Protein AF-A0A7K5W5X9-F1 (afdb_monomer)

Sequence (86 aa):
QVFSQRCPFLMGPIEGLADLVTPDTDIQVTLSIFELASAAGIPCEVDPALVTALAGHRTEGSSPEEDYKVSCLLLVFVAVSLPLLA

Nearest PDB structures (foldseek):
  7use-assembly1_B  TM=9.356E-01  e=3.809E-05  Homo sapiens
  7usc-assembly1_B  TM=9.553E-01  e=1.878E-04  Homo sapiens
  7usd-assembly1_B  TM=9.581E-01  e=7.096E-04  Homo sapiens
  7uqb-assembly1_8  TM=3.683E-01  e=5.239E+00  Saccharomyces cerevisiae BY4741
  8k8t-assembly1_C  TM=3.788E-01  e=8.916E+00  Homo sapiens

InterPro domains:
  IPR019137 Nck-associated protein 1 [PF09735] (2-85)
  IPR019137 Nck-associated protein 1 [PTHR12093] (1-85)

Organism: NCBI:txid208073

Secondary structure (DSSP, 8-state):
-HHHHH-HHHHHHHHHHHTT--TTS-HHHHHHHHHHHHHTT---SS-HHHHHHHHTTPPTT--HHHHHHHHHHHHHHHHHHGGGG-

Radius of gyration: 17.55 Å; Cα contacts (8 Å, |Δi|>4): 38; chains: 1; bounding box: 46×25×46 Å

Solvent-accessible surface area (backbone atoms only — not comparable to full-atom values): 5247 Å² total; per-residue (Å²): 121,62,52,62,72,75,38,48,86,56,43,57,59,46,54,57,56,55,71,67,65,49,97,85,49,54,67,70,60,48,41,55,48,31,44,56,29,44,74,67,69,42,91,57,99,62,59,42,68,58,52,56,56,52,64,74,64,61,61,89,88,63,52,75,66,55,58,50,49,51,55,54,49,49,54,52,51,51,63,72,48,54,72,78,78,110

Mean predicted aligned error: 4.26 Å

pLDDT: mean 9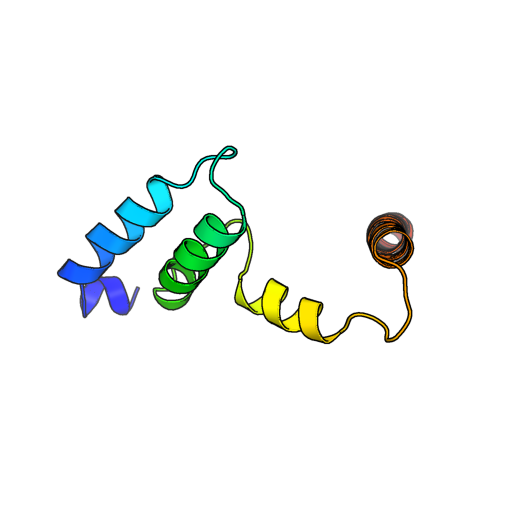3.62, std 5.59, range [71.5, 98.56]

Foldseek 3Di:
DVCCVVPVVVLVVLVVLLVPDDPPDDPVVNLVSLVSCVVSVHDDPDRSVVVVVVVVVPDVPDDPVVVVVVVVVVVVVVVVCVVVVD

Structure (mmCIF, N/CA/C/O backbone):
data_AF-A0A7K5W5X9-F1
#
_entry.id   AF-A0A7K5W5X9-F1
#
loop_
_atom_site.group_PDB
_atom_site.id
_atom_site.type_symbol
_atom_site.label_atom_id
_atom_site.label_alt_id
_atom_site.label_comp_id
_atom_site.label_asym_id
_atom_site.label_entity_id
_atom_site.label_seq_id
_atom_site.pdbx_PDB_ins_code
_atom_site.Cartn_x
_atom_site.Cartn_y
_atom_site.Cartn_z
_atom_site.occupancy
_atom_site.B_iso_or_equiv
_atom_site.auth_seq_id
_atom_site.auth_comp_id
_atom_site.auth_asym_id
_atom_site.auth_atom_id
_atom_site.pdbx_PDB_model_num
ATOM 1 N N . GLN A 1 1 ? -17.243 -7.041 5.888 1.00 71.50 1 GLN A N 1
ATOM 2 C CA . GLN A 1 1 ? -18.499 -6.696 6.603 1.00 71.50 1 GLN A CA 1
ATOM 3 C C . GLN A 1 1 ? -18.779 -7.542 7.863 1.00 71.50 1 GLN A C 1
ATOM 5 O O . GLN A 1 1 ? -19.785 -7.308 8.517 1.00 71.50 1 GLN A O 1
A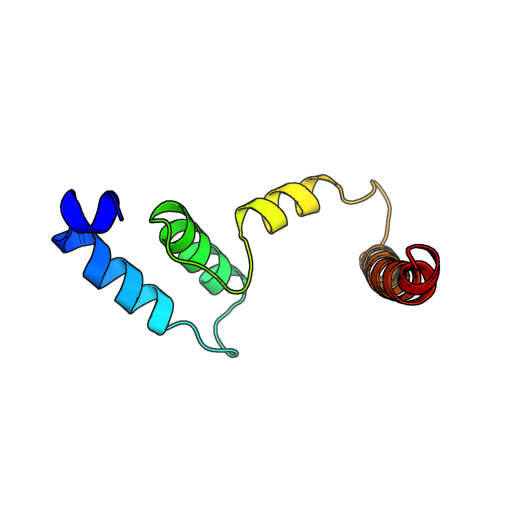TOM 10 N N . VAL A 1 2 ? -17.916 -8.491 8.268 1.00 94.44 2 VAL A N 1
ATOM 11 C CA . VAL A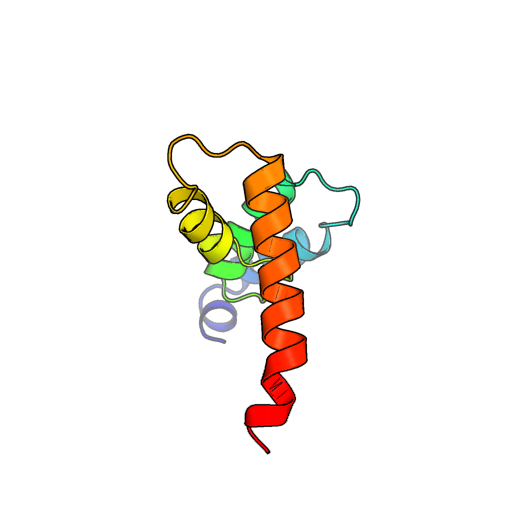 1 2 ? -18.114 -9.249 9.526 1.00 94.44 2 VAL A CA 1
ATOM 12 C C . VAL A 1 2 ? -17.721 -8.417 10.753 1.00 94.44 2 VAL A C 1
ATOM 14 O O . VAL A 1 2 ? -18.491 -8.335 11.708 1.00 94.44 2 VAL A O 1
ATOM 17 N N . PHE A 1 3 ? -16.560 -7.755 10.723 1.00 93.56 3 PHE A N 1
ATOM 18 C CA . PHE A 1 3 ? -16.069 -6.978 11.865 1.00 93.56 3 PHE A CA 1
ATOM 19 C C . PHE A 1 3 ? -16.946 -5.771 12.208 1.00 93.56 3 PHE A C 1
ATOM 21 O O . PHE A 1 3 ? -17.199 -5.534 13.385 1.00 93.56 3 PHE A O 1
ATOM 28 N N . SER A 1 4 ? -17.520 -5.087 11.216 1.00 90.88 4 SER A N 1
ATOM 29 C CA . SER A 1 4 ? -18.478 -3.999 11.460 1.00 90.88 4 SER A CA 1
ATOM 30 C C . SER A 1 4 ? -19.758 -4.456 12.165 1.00 90.88 4 SER A C 1
ATOM 32 O O . SER A 1 4 ? -20.351 -3.686 12.911 1.00 90.88 4 SER A O 1
ATOM 34 N N . GLN A 1 5 ? -20.167 -5.718 11.993 1.00 94.44 5 GLN A N 1
ATOM 35 C CA . GLN A 1 5 ? -21.333 -6.285 12.678 1.00 94.44 5 GLN A CA 1
ATOM 36 C C . GLN A 1 5 ? -20.995 -6.848 14.062 1.00 94.44 5 GLN A C 1
ATOM 38 O O . GLN A 1 5 ? -21.818 -6.789 14.973 1.00 94.44 5 GLN A O 1
ATOM 43 N N . ARG A 1 6 ? -19.810 -7.448 14.217 1.00 95.69 6 ARG A N 1
ATOM 44 C CA . ARG A 1 6 ? -19.419 -8.174 15.438 1.00 95.69 6 ARG A CA 1
ATOM 45 C C . ARG A 1 6 ? -18.666 -7.310 16.446 1.00 95.69 6 ARG A C 1
ATOM 47 O O . ARG A 1 6 ? -18.787 -7.550 17.642 1.00 95.69 6 ARG A O 1
ATOM 54 N N . CYS A 1 7 ? -17.925 -6.314 15.971 1.00 94.38 7 CYS A N 1
ATOM 55 C CA . CYS A 1 7 ? -17.039 -5.470 16.769 1.00 94.38 7 CYS A CA 1
ATOM 56 C C . CYS A 1 7 ? -17.228 -3.968 16.454 1.00 94.38 7 CYS A C 1
ATOM 58 O O . CYS A 1 7 ? -16.237 -3.270 16.234 1.00 94.38 7 CYS A O 1
ATOM 60 N N . PRO A 1 8 ? -18.464 -3.427 16.429 1.00 92.69 8 PRO A N 1
ATOM 61 C CA . PRO A 1 8 ? -18.724 -2.064 15.944 1.00 92.69 8 PRO A CA 1
ATOM 62 C C . PRO A 1 8 ? -17.971 -0.978 16.729 1.00 92.69 8 PRO A C 1
ATOM 64 O O . PRO A 1 8 ? -17.499 -0.008 16.145 1.00 92.69 8 PRO A O 1
ATOM 67 N N . PHE A 1 9 ? -17.797 -1.162 18.042 1.00 95.69 9 PHE A N 1
ATOM 68 C CA . PHE A 1 9 ? -17.071 -0.217 18.898 1.00 95.69 9 PHE A CA 1
ATOM 69 C C . PHE A 1 9 ? -15.552 -0.222 18.681 1.00 95.69 9 PHE A C 1
ATOM 71 O O . PHE A 1 9 ? -14.894 0.734 19.076 1.00 95.69 9 PHE A O 1
ATOM 78 N N . LEU A 1 10 ? -14.999 -1.278 18.074 1.00 95.69 10 LEU A N 1
ATOM 79 C CA . LEU A 1 10 ? -13.586 -1.327 17.687 1.00 95.69 10 LEU A CA 1
ATOM 80 C C . LEU A 1 10 ? -13.377 -0.753 16.286 1.00 95.69 10 LEU A C 1
ATOM 82 O O . LEU A 1 10 ? -12.372 -0.096 16.052 1.00 95.69 10 LEU A O 1
ATOM 86 N N . MET A 1 11 ? -14.331 -0.960 15.373 1.00 95.69 11 MET A N 1
ATOM 87 C CA . MET A 1 11 ? -14.187 -0.518 13.984 1.00 95.69 11 MET A CA 1
ATOM 88 C C . MET A 1 11 ? -14.085 1.000 13.846 1.00 95.69 11 MET A C 1
ATOM 90 O O . MET A 1 11 ? -13.166 1.467 13.187 1.00 95.69 11 MET A O 1
ATOM 94 N N . GLY A 1 12 ? -14.956 1.767 14.513 1.00 94.50 12 GLY A N 1
ATOM 95 C CA . GLY A 1 12 ? -14.941 3.233 14.412 1.00 94.50 12 GLY A CA 1
ATOM 96 C C . GLY A 1 12 ? -13.584 3.863 14.774 1.00 94.50 12 GLY A C 1
ATOM 97 O O . GLY A 1 12 ? -13.064 4.656 13.994 1.00 94.50 12 GLY A O 1
ATOM 98 N N . PRO A 1 13 ? -12.964 3.503 15.914 1.00 96.56 13 PRO A N 1
ATOM 99 C CA . PRO A 1 13 ? -11.614 3.958 16.246 1.00 96.56 13 PRO A CA 1
ATOM 100 C C . PRO A 1 13 ? -10.521 3.505 15.270 1.00 96.56 13 PRO A C 1
ATOM 102 O O . PRO A 1 13 ? -9.592 4.270 15.033 1.00 96.56 13 PRO A O 1
ATOM 105 N N . ILE A 1 14 ? -10.600 2.289 14.715 1.00 96.81 14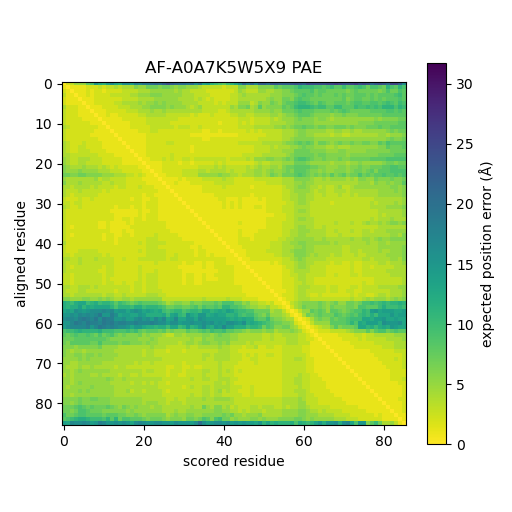 ILE A N 1
ATOM 106 C CA . ILE A 1 14 ? -9.597 1.794 13.754 1.00 96.81 14 ILE A CA 1
ATOM 107 C C . ILE A 1 14 ? -9.696 2.571 12.434 1.00 96.81 14 ILE A C 1
ATOM 109 O O . ILE A 1 14 ? -8.674 3.007 11.912 1.00 96.81 14 ILE A O 1
ATOM 113 N N . GLU A 1 15 ? -10.913 2.784 11.927 1.00 95.25 15 GLU A N 1
ATOM 114 C CA . GLU A 1 15 ? -11.172 3.621 10.746 1.00 95.25 15 GLU A CA 1
ATOM 115 C C . GLU A 1 15 ? -10.679 5.053 10.987 1.00 95.25 15 GLU A C 1
ATOM 117 O O . GLU A 1 15 ? -9.871 5.567 10.219 1.00 95.25 15 GLU A O 1
ATOM 122 N N . GLY A 1 16 ? -11.050 5.650 12.124 1.00 95.25 16 GLY A N 1
ATOM 123 C CA . GLY A 1 16 ? -10.611 6.998 12.481 1.00 95.25 16 GLY A CA 1
ATOM 124 C C . GLY A 1 16 ? -9.095 7.136 12.648 1.00 95.25 16 GLY A C 1
ATOM 125 O O . GLY A 1 16 ? -8.559 8.202 12.377 1.00 95.25 16 GLY A O 1
ATOM 126 N N . LEU A 1 17 ? -8.386 6.084 13.074 1.00 94.94 17 LEU A N 1
ATOM 127 C CA . LEU A 1 17 ? -6.921 6.089 13.129 1.00 94.94 17 LEU A CA 1
ATOM 128 C C . LEU A 1 17 ? -6.300 6.030 11.727 1.00 94.94 17 LEU A C 1
ATOM 130 O O . LEU A 1 17 ? -5.317 6.724 11.478 1.00 94.94 17 LEU A O 1
ATOM 134 N N . ALA A 1 18 ? -6.863 5.225 10.822 1.00 94.56 18 ALA A N 1
ATOM 135 C CA . ALA A 1 18 ? -6.407 5.146 9.436 1.00 94.56 18 ALA A CA 1
ATOM 136 C C . ALA A 1 18 ? -6.593 6.484 8.698 1.00 94.56 18 ALA A C 1
ATOM 138 O O . ALA A 1 18 ? -5.702 6.893 7.957 1.00 94.56 18 ALA A O 1
ATOM 139 N N . ASP A 1 19 ? -7.681 7.208 8.977 1.00 94.94 19 ASP A N 1
ATOM 140 C CA . ASP A 1 19 ? -7.960 8.535 8.407 1.00 94.94 19 ASP A CA 1
ATOM 141 C C . ASP A 1 19 ? -6.954 9.624 8.841 1.00 94.94 19 ASP A C 1
ATOM 143 O O . ASP A 1 19 ? -6.864 10.675 8.205 1.00 94.94 19 ASP A O 1
ATOM 147 N N . LEU A 1 20 ? -6.191 9.402 9.920 1.00 93.75 20 LEU A N 1
ATOM 148 C CA . LEU A 1 20 ? -5.148 10.331 10.379 1.00 93.75 20 LEU A CA 1
ATOM 149 C C . LEU A 1 20 ? -3.832 10.189 9.609 1.00 93.75 20 LEU A C 1
ATOM 151 O O . LEU A 1 20 ? -2.946 11.029 9.780 1.00 93.75 20 LEU A O 1
ATOM 155 N N . VAL A 1 21 ? -3.677 9.140 8.798 1.00 95.06 21 VAL A N 1
ATOM 156 C CA . VAL A 1 21 ? -2.471 8.939 7.995 1.00 95.06 21 VAL A CA 1
ATOM 157 C C . VAL A 1 21 ? -2.411 10.010 6.910 1.00 95.06 21 VAL A C 1
ATOM 159 O O . VAL A 1 21 ? -3.304 10.143 6.077 1.00 95.06 21 VAL A O 1
ATOM 162 N N . THR A 1 22 ? -1.324 10.770 6.911 1.00 94.38 22 THR A N 1
ATOM 163 C CA . THR A 1 22 ? -1.023 11.788 5.899 1.00 94.38 22 THR A CA 1
ATOM 164 C C . THR A 1 22 ? 0.263 11.434 5.148 1.00 94.38 22 THR A C 1
ATOM 166 O O . THR A 1 22 ? 1.068 10.658 5.664 1.00 94.38 22 THR A O 1
ATOM 169 N N . PRO A 1 23 ? 0.528 12.044 3.976 1.00 90.94 23 PRO A N 1
ATOM 170 C CA . PRO A 1 23 ? 1.782 11.831 3.245 1.00 90.94 23 PRO A CA 1
ATOM 171 C C . PRO A 1 23 ? 3.052 12.174 4.041 1.00 90.94 23 PRO A C 1
ATOM 173 O O . PRO A 1 23 ? 4.120 11.653 3.736 1.00 90.94 23 PRO A O 1
ATOM 176 N N . ASP A 1 24 ? 2.937 13.037 5.056 1.00 95.25 24 ASP A N 1
ATOM 177 C CA . ASP A 1 24 ? 4.044 13.443 5.932 1.00 95.25 24 ASP A CA 1
ATOM 178 C C . ASP A 1 24 ? 4.211 12.525 7.158 1.00 95.25 24 ASP A C 1
ATOM 180 O O . ASP A 1 24 ? 5.127 12.715 7.963 1.00 95.25 24 ASP A O 1
ATOM 184 N N . THR A 1 25 ? 3.317 11.550 7.345 1.00 95.88 25 THR A N 1
ATOM 185 C CA . THR A 1 25 ? 3.409 10.590 8.449 1.00 95.88 25 THR A CA 1
ATOM 186 C C . THR A 1 25 ? 4.610 9.675 8.228 1.00 95.88 25 THR A C 1
ATOM 188 O O . THR A 1 25 ? 4.833 9.177 7.126 1.00 95.88 25 THR A O 1
ATOM 191 N N . ASP A 1 26 ? 5.389 9.433 9.284 1.00 97.19 26 ASP A N 1
ATOM 192 C CA . ASP A 1 26 ? 6.533 8.523 9.220 1.00 97.19 26 ASP A CA 1
ATOM 193 C C . ASP A 1 26 ? 6.130 7.154 8.640 1.00 97.19 26 ASP A C 1
ATOM 195 O O . ASP A 1 26 ? 5.066 6.611 8.955 1.00 97.19 26 ASP A O 1
ATOM 199 N N . ILE A 1 27 ? 6.982 6.590 7.782 1.00 95.25 27 ILE A N 1
ATOM 200 C CA . ILE A 1 27 ? 6.672 5.363 7.036 1.00 95.25 27 ILE A CA 1
ATOM 201 C C . ILE A 1 27 ? 6.459 4.176 7.986 1.00 95.25 27 ILE A C 1
ATOM 203 O O . ILE A 1 27 ? 5.553 3.375 7.763 1.00 95.25 27 ILE A O 1
ATOM 207 N N . GLN A 1 28 ? 7.248 4.053 9.059 1.00 95.62 28 GLN A N 1
ATOM 208 C CA . GLN A 1 28 ? 7.107 2.944 10.012 1.00 95.62 28 GLN A CA 1
ATOM 209 C C . GLN A 1 28 ? 5.822 3.079 10.832 1.00 95.62 28 GLN A C 1
ATOM 211 O O . GLN A 1 28 ? 5.129 2.089 11.081 1.00 95.62 28 GLN A O 1
ATOM 216 N N . VAL A 1 29 ? 5.465 4.311 11.203 1.00 96.88 29 VAL A N 1
ATOM 217 C CA . VAL A 1 29 ?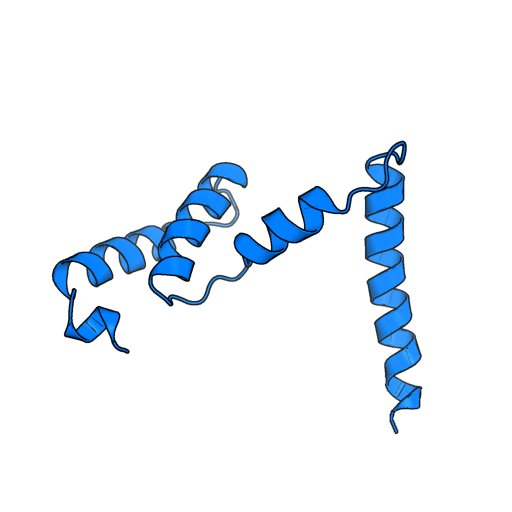 4.188 4.603 11.871 1.00 96.88 29 VAL A CA 1
ATOM 218 C C . VAL A 1 29 ? 3.013 4.286 10.944 1.00 96.88 29 VAL A C 1
ATOM 220 O O . VAL A 1 29 ? 2.079 3.599 11.355 1.00 96.88 29 VAL A O 1
ATOM 223 N N . THR A 1 30 ? 3.091 4.707 9.681 1.00 97.19 30 THR A N 1
ATOM 224 C CA . THR A 1 30 ? 2.080 4.427 8.653 1.00 97.19 30 THR A CA 1
ATOM 225 C C . THR A 1 30 ? 1.867 2.926 8.470 1.00 97.19 30 THR A C 1
ATOM 227 O O . THR A 1 30 ? 0.732 2.457 8.535 1.00 97.19 30 THR A O 1
ATOM 230 N N . LEU A 1 31 ? 2.947 2.150 8.316 1.00 96.88 31 LEU A N 1
ATOM 231 C CA . LEU A 1 31 ? 2.861 0.694 8.167 1.00 96.88 31 LEU A CA 1
ATOM 232 C C . LEU A 1 31 ? 2.254 0.017 9.401 1.00 96.88 31 LEU A C 1
ATOM 234 O O . LEU A 1 31 ? 1.461 -0.905 9.244 1.00 96.88 31 LEU A O 1
ATOM 238 N N . SER A 1 32 ? 2.553 0.507 10.607 1.00 97.19 32 SER A N 1
ATOM 239 C CA . SER A 1 32 ? 1.961 -0.016 11.849 1.00 97.19 32 SER A CA 1
ATOM 240 C C . SER A 1 32 ? 0.447 0.234 11.920 1.00 97.19 32 SER A C 1
ATOM 242 O O . SER A 1 32 ? -0.316 -0.629 12.356 1.00 97.19 32 SER A O 1
ATOM 244 N N . ILE A 1 33 ? -0.013 1.407 11.468 1.00 97.69 33 ILE A N 1
ATOM 245 C CA . ILE A 1 33 ? -1.447 1.728 11.384 1.00 97.69 33 ILE A CA 1
ATOM 246 C C . ILE A 1 33 ? -2.122 0.858 10.318 1.00 97.69 33 ILE A C 1
ATOM 248 O O . ILE A 1 33 ? -3.182 0.283 10.570 1.00 97.69 33 ILE A O 1
ATOM 252 N N . PHE A 1 34 ? -1.500 0.721 9.145 1.00 97.69 34 PHE A N 1
ATOM 253 C CA . PHE A 1 34 ? -2.017 -0.115 8.064 1.00 97.69 34 PHE A CA 1
ATOM 254 C C . PHE A 1 34 ? -2.051 -1.597 8.438 1.00 97.69 34 PHE A C 1
ATOM 256 O O . PHE A 1 34 ? -2.965 -2.297 8.012 1.00 97.69 34 PHE A O 1
ATOM 263 N N . GLU A 1 35 ? -1.129 -2.095 9.263 1.00 97.94 35 GLU A N 1
ATOM 264 C CA . GLU A 1 35 ? -1.167 -3.476 9.762 1.00 97.94 35 GLU A CA 1
ATOM 265 C C . GLU A 1 35 ? -2.447 -3.738 10.565 1.00 97.94 35 GLU A C 1
ATOM 267 O O . GLU A 1 35 ? -3.176 -4.693 10.291 1.00 97.94 35 GLU A O 1
ATOM 272 N N . LEU A 1 36 ? -2.796 -2.834 11.485 1.00 97.50 36 LEU A N 1
ATOM 273 C CA . LEU A 1 36 ? -4.046 -2.919 12.240 1.00 97.50 36 LEU A CA 1
ATOM 274 C C . LEU A 1 36 ? -5.282 -2.762 11.338 1.00 97.50 36 LEU A C 1
ATOM 276 O O . LEU A 1 36 ? -6.236 -3.536 11.451 1.00 97.50 36 LEU A O 1
ATOM 280 N N . ALA A 1 37 ? -5.281 -1.762 10.453 1.00 97.19 37 ALA A N 1
ATOM 281 C CA . ALA A 1 37 ? -6.414 -1.461 9.582 1.00 97.19 37 ALA A CA 1
ATOM 282 C C . ALA A 1 37 ? -6.693 -2.608 8.592 1.00 97.19 37 ALA A C 1
ATOM 284 O O . ALA A 1 37 ? -7.828 -3.083 8.490 1.00 97.19 37 ALA A O 1
ATOM 285 N N . SER A 1 38 ? -5.653 -3.125 7.935 1.00 97.00 38 SER A N 1
ATOM 286 C CA . SER A 1 38 ? -5.758 -4.263 7.015 1.00 97.00 38 SER A CA 1
ATOM 287 C C . SER A 1 38 ? -6.214 -5.542 7.726 1.00 97.00 38 SER A C 1
ATOM 289 O O . SER A 1 38 ? -7.067 -6.257 7.195 1.00 97.00 38 SER A O 1
ATOM 291 N N . ALA A 1 39 ? -5.772 -5.790 8.967 1.00 96.06 39 ALA A N 1
ATOM 292 C CA . ALA A 1 39 ? -6.273 -6.896 9.789 1.00 96.06 39 ALA A CA 1
ATOM 293 C C . ALA A 1 39 ? -7.772 -6.763 10.130 1.00 96.06 39 ALA A C 1
ATOM 295 O O . ALA A 1 39 ? -8.477 -7.768 10.253 1.00 96.06 39 ALA A O 1
ATOM 296 N N . ALA A 1 40 ? -8.286 -5.532 10.230 1.00 95.69 40 ALA A N 1
ATOM 297 C CA . ALA A 1 40 ? -9.715 -5.245 10.376 1.00 95.69 40 ALA A CA 1
ATOM 298 C C . ALA A 1 40 ? -10.494 -5.306 9.041 1.00 95.69 40 ALA A C 1
ATOM 300 O O . ALA A 1 40 ? -11.721 -5.152 9.022 1.00 95.69 40 ALA A O 1
ATOM 301 N N . GLY A 1 41 ? -9.809 -5.572 7.924 1.00 94.25 41 GLY A N 1
ATOM 302 C CA . GLY A 1 41 ? -10.385 -5.621 6.582 1.00 94.25 41 GLY A CA 1
ATOM 303 C C . GLY A 1 41 ? -10.643 -4.245 5.967 1.00 94.25 41 GLY A C 1
ATOM 304 O O . GLY A 1 41 ? -11.462 -4.141 5.052 1.00 94.25 41 GLY A O 1
ATOM 305 N N . ILE A 1 42 ? -9.988 -3.204 6.481 1.00 94.56 42 ILE A N 1
ATOM 306 C CA . ILE A 1 42 ? -10.005 -1.860 5.902 1.00 94.56 42 ILE A CA 1
ATOM 307 C C . ILE A 1 42 ? -8.952 -1.827 4.785 1.00 94.56 42 ILE A C 1
ATOM 309 O O . ILE A 1 42 ? -7.816 -2.246 5.016 1.00 94.56 42 ILE A O 1
ATOM 313 N N . PRO A 1 43 ? -9.302 -1.379 3.567 1.00 93.50 43 PRO A N 1
ATOM 314 C CA . PRO A 1 43 ? -8.339 -1.276 2.479 1.00 93.50 43 PRO A CA 1
ATOM 315 C C . PRO A 1 43 ? -7.294 -0.196 2.788 1.00 93.50 43 PRO A C 1
ATOM 317 O O . PRO A 1 43 ? -7.642 0.907 3.203 1.00 93.50 43 PRO A O 1
ATOM 320 N N . CYS A 1 44 ? -6.023 -0.508 2.547 1.00 94.50 44 CYS A N 1
ATOM 321 C CA . CYS A 1 44 ? -4.900 0.413 2.715 1.00 94.50 44 CYS A CA 1
ATOM 322 C C . CYS A 1 44 ? -4.224 0.662 1.363 1.00 94.50 44 CYS A C 1
ATOM 324 O O . CYS A 1 44 ? -4.203 -0.227 0.511 1.00 94.50 44 CYS A O 1
ATOM 326 N N . GLU A 1 45 ? -3.650 1.852 1.166 1.00 93.81 45 GLU A N 1
ATOM 327 C CA . GLU A 1 45 ? -2.933 2.183 -0.078 1.00 93.81 45 GLU A CA 1
ATOM 328 C C . GLU A 1 45 ? -1.664 1.341 -0.264 1.00 93.81 45 GLU A C 1
ATOM 330 O O . GLU A 1 45 ? -1.302 0.986 -1.385 1.00 93.81 45 GLU A O 1
ATOM 335 N N . VAL A 1 46 ? -1.008 0.995 0.847 1.00 95.19 46 VAL A N 1
ATOM 336 C CA . VAL A 1 46 ? 0.144 0.091 0.892 1.00 95.19 46 VAL A CA 1
ATOM 337 C C . VAL A 1 46 ? -0.231 -1.119 1.736 1.00 95.19 46 VAL A C 1
ATOM 339 O O . VAL A 1 46 ? -0.671 -0.970 2.874 1.00 95.19 46 VAL A O 1
ATOM 342 N N . ASP A 1 47 ? -0.043 -2.320 1.189 1.00 96.38 47 ASP A N 1
ATOM 343 C CA . ASP A 1 47 ? -0.279 -3.573 1.907 1.00 96.38 47 ASP A CA 1
ATOM 344 C C . ASP A 1 47 ? 0.931 -3.907 2.813 1.00 96.38 47 ASP A C 1
ATOM 346 O O . ASP A 1 47 ? 2.014 -4.221 2.303 1.00 96.38 47 ASP A O 1
ATOM 350 N N . PRO A 1 48 ? 0.781 -3.868 4.150 1.00 96.31 48 PRO A N 1
ATOM 351 C CA . PRO A 1 48 ? 1.876 -4.124 5.088 1.00 96.31 48 PRO A CA 1
ATOM 352 C C . PRO A 1 48 ? 2.329 -5.595 5.100 1.00 96.31 48 PRO A C 1
ATOM 354 O O . PRO A 1 48 ? 3.505 -5.882 5.356 1.00 96.31 48 PRO A O 1
ATOM 357 N N . ALA A 1 49 ? 1.438 -6.538 4.780 1.00 95.56 49 ALA A N 1
ATOM 358 C CA . ALA A 1 49 ? 1.784 -7.951 4.676 1.00 95.56 49 ALA A CA 1
ATOM 359 C C . ALA A 1 49 ? 2.635 -8.201 3.424 1.00 95.56 49 ALA A C 1
ATOM 361 O O . ALA A 1 49 ? 3.637 -8.918 3.492 1.00 95.56 49 ALA A O 1
ATOM 362 N N . LEU A 1 50 ? 2.298 -7.552 2.303 1.00 95.62 50 LEU A N 1
ATOM 363 C CA . LEU A 1 50 ? 3.110 -7.598 1.086 1.00 95.62 50 LEU A CA 1
ATOM 364 C C . LEU A 1 50 ? 4.492 -6.968 1.299 1.00 95.62 50 LEU A C 1
ATOM 366 O O . LEU A 1 50 ? 5.492 -7.548 0.876 1.00 95.62 50 LEU A O 1
ATOM 370 N N . VAL A 1 51 ? 4.568 -5.823 1.987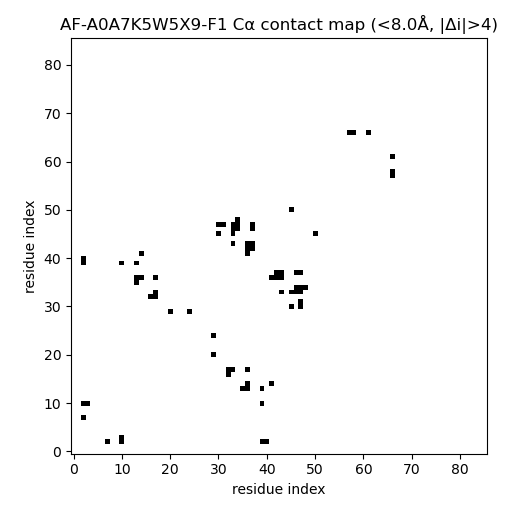 1.00 95.12 51 VAL A N 1
ATOM 371 C CA . VAL A 1 51 ? 5.851 -5.186 2.339 1.00 95.12 51 VAL A CA 1
ATOM 372 C C . VAL A 1 51 ? 6.726 -6.149 3.140 1.00 95.12 51 VAL A C 1
ATOM 374 O O . VAL A 1 51 ? 7.881 -6.371 2.780 1.00 95.12 51 VAL A O 1
ATOM 377 N N . THR A 1 52 ? 6.169 -6.771 4.182 1.00 93.81 52 THR A N 1
ATOM 378 C CA . THR A 1 52 ? 6.885 -7.751 5.015 1.00 93.81 52 THR A CA 1
ATOM 379 C C . THR A 1 52 ? 7.367 -8.949 4.198 1.00 93.81 52 THR A C 1
ATOM 381 O O . THR A 1 52 ? 8.520 -9.368 4.322 1.00 93.81 52 THR A O 1
ATOM 384 N N . ALA A 1 53 ? 6.512 -9.484 3.324 1.00 94.12 53 ALA A N 1
ATOM 385 C CA . ALA A 1 53 ? 6.862 -10.609 2.468 1.00 94.12 53 ALA A CA 1
ATOM 386 C C . ALA A 1 53 ? 8.016 -10.260 1.513 1.00 94.12 53 ALA A C 1
ATOM 388 O O . ALA A 1 53 ? 8.978 -11.021 1.412 1.00 94.12 53 ALA A O 1
ATOM 389 N N . LEU A 1 54 ? 7.965 -9.100 0.850 1.00 92.31 54 LEU A N 1
ATOM 390 C CA . LEU A 1 54 ? 9.009 -8.653 -0.079 1.00 92.31 54 LEU A CA 1
ATOM 391 C C . LEU A 1 54 ? 10.317 -8.288 0.633 1.00 92.31 54 LEU A C 1
ATOM 393 O O . LEU A 1 54 ? 11.392 -8.554 0.098 1.00 92.31 54 LEU A O 1
ATOM 397 N N . ALA A 1 55 ? 10.251 -7.750 1.854 1.00 88.81 55 ALA A N 1
ATOM 398 C CA . ALA A 1 55 ? 11.438 -7.452 2.652 1.00 88.81 55 ALA A CA 1
ATOM 399 C C . ALA A 1 55 ? 12.283 -8.708 2.936 1.00 88.81 55 ALA A C 1
ATOM 401 O O . ALA A 1 55 ? 13.510 -8.622 2.964 1.00 88.81 55 ALA A O 1
ATOM 402 N N . GLY A 1 56 ? 11.644 -9.875 3.083 1.00 81.81 56 GLY A N 1
ATOM 403 C CA . GLY A 1 56 ? 12.324 -11.166 3.237 1.00 81.81 56 GLY A CA 1
ATOM 404 C C . GLY A 1 56 ? 12.948 -11.730 1.953 1.00 81.81 56 GLY A C 1
ATOM 405 O O . GLY A 1 56 ? 13.703 -12.693 2.029 1.00 81.81 56 GLY A O 1
ATOM 406 N N . HIS A 1 57 ? 12.653 -11.147 0.786 1.00 80.12 57 HIS A N 1
ATOM 407 C CA . HIS A 1 57 ? 13.166 -11.580 -0.524 1.00 80.12 57 HIS A CA 1
ATOM 408 C C . HIS A 1 57 ? 14.302 -10.694 -1.051 1.00 80.12 57 HIS A C 1
ATOM 410 O O . HIS A 1 57 ? 14.685 -10.809 -2.218 1.00 80.12 57 HIS A O 1
ATOM 416 N N . ARG A 1 58 ? 14.844 -9.797 -0.221 1.00 77.25 58 ARG A N 1
ATOM 417 C CA . ARG A 1 58 ? 16.023 -9.009 -0.596 1.00 77.25 58 ARG A CA 1
ATOM 418 C C . ARG A 1 58 ? 17.172 -9.952 -0.938 1.00 77.25 58 ARG A C 1
ATOM 420 O O . ARG A 1 58 ? 17.404 -10.938 -0.243 1.00 77.25 58 ARG A O 1
ATOM 427 N N . THR A 1 59 ? 17.857 -9.673 -2.043 1.00 76.75 59 THR A N 1
ATOM 428 C CA . THR A 1 59 ? 18.929 -10.550 -2.515 1.00 76.75 59 THR A CA 1
ATOM 429 C C . THR A 1 59 ? 20.124 -10.400 -1.581 1.00 76.75 59 THR A C 1
ATOM 431 O O . THR A 1 59 ? 20.632 -9.301 -1.382 1.00 76.75 59 THR A O 1
ATOM 434 N N . GLU A 1 60 ? 20.578 -11.502 -0.988 1.00 77.38 60 GLU A N 1
ATOM 435 C CA . GLU A 1 60 ? 21.757 -11.493 -0.121 1.00 77.38 60 GLU A CA 1
ATOM 436 C C . GLU A 1 60 ? 22.964 -10.907 -0.874 1.00 77.38 60 GLU A C 1
ATOM 438 O O . GLU A 1 60 ? 23.410 -11.450 -1.886 1.00 77.38 60 GLU A O 1
ATOM 443 N N . GLY A 1 61 ? 23.477 -9.777 -0.383 1.00 78.69 61 GLY A N 1
ATOM 444 C CA . GLY A 1 61 ? 24.621 -9.073 -0.964 1.00 78.69 61 GLY A CA 1
ATOM 445 C C . GLY A 1 61 ? 24.302 -8.003 -2.015 1.00 78.69 61 GLY A C 1
ATOM 446 O O . GLY A 1 61 ? 25.250 -7.377 -2.490 1.00 78.69 61 GLY A O 1
ATOM 447 N N . SER A 1 62 ? 23.034 -7.747 -2.363 1.00 83.25 62 SER A N 1
ATOM 448 C CA . SER A 1 62 ? 22.680 -6.602 -3.216 1.00 83.25 62 SER A CA 1
ATOM 449 C C . SER A 1 62 ? 22.689 -5.286 -2.435 1.00 83.25 62 SER A C 1
ATOM 451 O O . SER A 1 62 ? 22.344 -5.209 -1.250 1.00 83.25 62 SER A O 1
ATOM 453 N N . SER A 1 63 ? 23.103 -4.214 -3.107 1.00 90.50 63 SER A N 1
ATOM 454 C CA . SER A 1 63 ? 22.978 -2.863 -2.564 1.00 90.50 63 SER A CA 1
ATOM 455 C C . SER A 1 63 ? 21.528 -2.357 -2.672 1.00 90.50 63 SER A C 1
ATOM 457 O O . SER A 1 63 ? 20.800 -2.742 -3.591 1.00 90.50 63 SER A O 1
ATOM 459 N N . PRO A 1 64 ? 21.090 -1.433 -1.794 1.00 89.50 64 PRO A N 1
ATOM 460 C CA . PRO A 1 64 ? 19.752 -0.840 -1.889 1.00 89.50 64 PRO A CA 1
ATOM 461 C C . PRO A 1 64 ? 19.464 -0.170 -3.243 1.00 89.50 64 PRO A C 1
ATOM 463 O O . PRO A 1 64 ? 18.325 -0.153 -3.701 1.00 89.50 64 PRO A O 1
ATO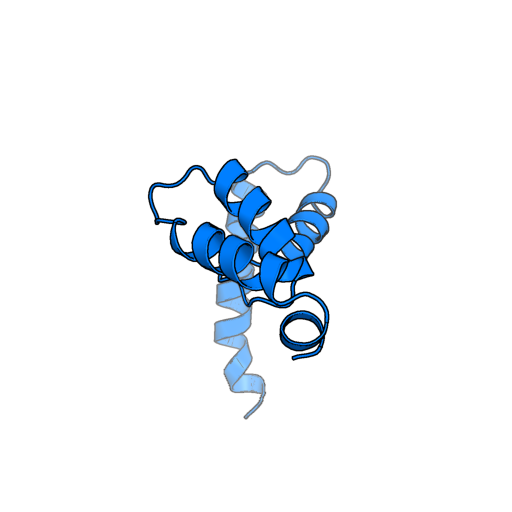M 466 N N . GLU A 1 65 ? 20.494 0.382 -3.889 1.00 94.00 65 GLU A N 1
ATOM 467 C CA . GLU A 1 65 ? 20.377 1.028 -5.199 1.00 94.00 65 GLU A CA 1
ATOM 468 C C . GLU A 1 65 ? 20.113 0.010 -6.319 1.00 94.00 65 GLU A C 1
ATOM 470 O O . GLU A 1 65 ? 19.308 0.266 -7.217 1.00 94.00 65 GLU A O 1
ATOM 475 N N . GLU A 1 66 ? 20.740 -1.166 -6.254 1.00 92.88 66 GLU A N 1
ATOM 476 C CA . GLU A 1 66 ? 20.499 -2.252 -7.207 1.00 92.88 66 GLU A CA 1
ATOM 477 C C . GLU A 1 66 ? 19.082 -2.812 -7.068 1.00 92.88 66 GLU A C 1
ATOM 479 O O . GLU A 1 66 ? 18.387 -2.937 -8.078 1.00 92.88 66 GLU A O 1
ATOM 484 N N . ASP A 1 67 ? 18.619 -3.065 -5.838 1.00 90.94 67 ASP A N 1
ATOM 485 C CA . ASP A 1 67 ? 17.246 -3.521 -5.567 1.00 90.94 67 ASP A CA 1
ATOM 486 C C . ASP A 1 67 ? 16.209 -2.511 -6.093 1.00 90.94 67 ASP A C 1
ATOM 488 O O . ASP A 1 67 ? 15.211 -2.876 -6.729 1.00 90.94 67 ASP A O 1
ATOM 492 N N . TYR A 1 68 ? 16.468 -1.216 -5.887 1.00 93.44 68 TYR A N 1
ATOM 493 C CA . TYR A 1 68 ? 15.634 -0.141 -6.417 1.00 93.44 68 TYR A CA 1
ATOM 494 C C . TYR A 1 68 ? 15.621 -0.133 -7.951 1.00 93.44 68 TYR A C 1
ATOM 496 O O . TYR A 1 68 ? 14.556 -0.081 -8.571 1.00 93.44 68 TYR A O 1
ATOM 504 N N . LYS A 1 69 ? 16.792 -0.248 -8.588 1.00 95.38 69 LYS A N 1
ATOM 505 C CA . LYS A 1 69 ? 16.909 -0.300 -10.050 1.00 95.38 69 LYS A CA 1
ATOM 506 C C . LYS A 1 69 ? 16.160 -1.496 -10.634 1.00 95.38 69 LYS A C 1
ATOM 508 O O . LYS A 1 69 ? 15.461 -1.337 -11.633 1.00 95.38 69 LYS A O 1
ATOM 513 N N . VAL A 1 70 ? 16.282 -2.672 -10.021 1.00 94.56 70 VAL A N 1
ATOM 514 C CA . VAL A 1 70 ? 15.555 -3.882 -10.433 1.00 94.56 70 VAL A CA 1
ATOM 515 C C . VAL A 1 70 ? 14.046 -3.664 -10.324 1.00 94.56 70 VAL A C 1
ATOM 517 O O . VAL A 1 70 ? 13.325 -3.971 -11.271 1.00 94.56 70 VAL A O 1
ATOM 520 N N . SER A 1 71 ? 13.575 -3.053 -9.236 1.00 94.12 71 SER A N 1
ATOM 521 C CA . SER A 1 71 ? 12.155 -2.722 -9.044 1.00 94.12 71 SER A CA 1
ATOM 522 C C . SER A 1 71 ? 11.630 -1.771 -10.129 1.00 94.12 71 SER A C 1
ATOM 524 O O . SER A 1 71 ? 10.573 -2.008 -10.714 1.00 94.12 71 SER A O 1
ATOM 526 N N . CYS A 1 72 ? 12.396 -0.732 -10.478 1.00 97.25 72 CYS A N 1
ATOM 527 C CA . CYS A 1 72 ? 12.060 0.178 -11.577 1.00 97.25 72 CYS A CA 1
ATOM 528 C C . CYS A 1 72 ? 12.017 -0.541 -12.935 1.00 97.25 72 CYS A C 1
ATOM 530 O O . CYS A 1 72 ? 11.087 -0.345 -13.719 1.00 97.25 72 CYS A O 1
ATOM 532 N N . LEU A 1 73 ? 13.005 -1.394 -13.219 1.00 98.00 73 LEU A N 1
ATOM 533 C CA . LEU A 1 73 ? 13.058 -2.155 -14.468 1.00 98.00 73 LEU A CA 1
ATOM 534 C C . LEU A 1 73 ? 11.932 -3.187 -14.571 1.00 98.00 73 LEU A C 1
ATOM 536 O O . LEU A 1 73 ? 11.443 -3.417 -15.674 1.00 98.00 73 LEU A O 1
ATOM 540 N N . LEU A 1 74 ? 11.476 -3.760 -13.454 1.00 97.06 74 LEU A N 1
ATOM 541 C CA . LEU A 1 74 ? 10.310 -4.642 -13.422 1.00 97.06 74 LEU A CA 1
ATOM 542 C C . LEU A 1 74 ? 9.050 -3.913 -13.907 1.00 97.06 74 LEU A C 1
ATOM 544 O O . LEU A 1 74 ? 8.324 -4.449 -14.742 1.00 97.06 74 LEU A O 1
ATOM 548 N N . LEU A 1 75 ? 8.816 -2.677 -13.452 1.00 98.00 75 LEU A N 1
ATOM 549 C CA . LEU A 1 75 ? 7.681 -1.865 -13.910 1.00 98.00 75 LEU A CA 1
ATOM 550 C C . LEU A 1 75 ? 7.762 -1.567 -15.414 1.00 98.00 75 LEU A C 1
ATOM 552 O O . LEU A 1 75 ? 6.766 -1.705 -16.126 1.00 98.00 75 LEU A O 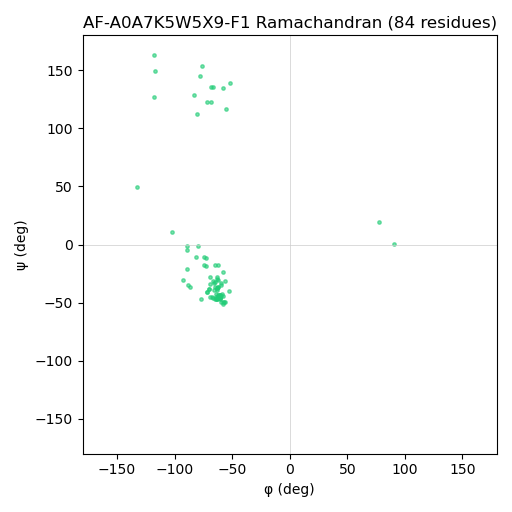1
ATOM 556 N N . VAL A 1 76 ? 8.953 -1.216 -15.914 1.00 98.56 76 VAL A N 1
ATOM 557 C CA . VAL A 1 76 ? 9.188 -1.009 -17.354 1.00 98.56 76 VAL A CA 1
ATOM 558 C C . VAL A 1 76 ? 8.914 -2.293 -18.134 1.00 98.56 76 VAL A C 1
ATOM 560 O O . VAL A 1 76 ? 8.216 -2.257 -19.145 1.00 98.56 76 VAL A O 1
ATOM 563 N N . PHE A 1 77 ? 9.425 -3.428 -17.653 1.00 98.50 77 PHE A N 1
ATOM 564 C CA . PHE A 1 77 ? 9.248 -4.731 -18.284 1.0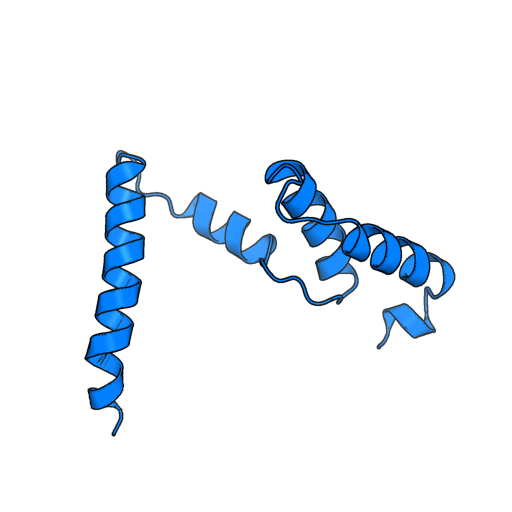0 98.50 77 PHE A CA 1
ATOM 565 C C . PHE A 1 77 ? 7.771 -5.125 -18.381 1.00 98.50 77 PHE A C 1
ATOM 567 O O . PHE A 1 77 ? 7.321 -5.533 -19.452 1.00 98.50 77 PHE A O 1
ATOM 574 N N . VAL A 1 78 ? 7.003 -4.956 -17.298 1.00 98.44 78 VAL A N 1
ATOM 575 C CA . VAL A 1 78 ? 5.553 -5.194 -17.308 1.00 98.44 78 VAL A CA 1
ATOM 576 C C . VAL A 1 78 ? 4.889 -4.305 -18.357 1.00 98.44 78 VAL A C 1
ATOM 578 O O . VAL A 1 78 ? 4.194 -4.825 -19.226 1.00 98.44 78 VAL A O 1
ATOM 581 N N . ALA A 1 79 ? 5.161 -2.996 -18.344 1.00 98.25 79 ALA A N 1
ATOM 582 C CA . ALA A 1 79 ? 4.546 -2.042 -19.267 1.00 98.25 79 ALA A CA 1
ATOM 583 C C . ALA A 1 79 ? 4.794 -2.388 -20.747 1.00 98.25 79 ALA A C 1
ATOM 585 O O . ALA A 1 79 ? 3.853 -2.368 -21.541 1.00 98.25 79 ALA A O 1
ATOM 586 N N . VAL A 1 80 ? 6.028 -2.750 -21.122 1.00 98.19 80 VAL A N 1
ATOM 587 C CA . VAL A 1 80 ? 6.354 -3.125 -22.514 1.00 98.19 80 VAL A CA 1
ATOM 588 C C . VAL A 1 80 ? 5.846 -4.515 -22.905 1.00 98.19 80 VAL A C 1
ATOM 590 O O . VAL A 1 80 ? 5.748 -4.804 -24.095 1.00 98.19 80 VAL A O 1
ATOM 593 N N . SER A 1 81 ? 5.510 -5.365 -21.931 1.00 98.38 81 SER A N 1
ATOM 594 C CA . SER A 1 81 ? 5.000 -6.722 -22.167 1.00 98.38 81 SER A CA 1
ATOM 595 C C . SER A 1 81 ? 3.476 -6.782 -22.292 1.00 98.38 81 SER A C 1
ATOM 597 O O . SER A 1 81 ? 2.967 -7.725 -22.891 1.00 98.38 81 SER A O 1
ATOM 599 N N . LEU A 1 82 ? 2.733 -5.789 -21.782 1.00 97.44 82 LEU A N 1
ATOM 600 C CA . LEU A 1 82 ? 1.264 -5.752 -21.878 1.00 97.44 82 LEU A CA 1
ATOM 601 C C . LEU A 1 82 ? 0.718 -5.929 -23.312 1.00 97.44 82 LEU A C 1
ATOM 603 O O . LEU A 1 82 ? -0.252 -6.672 -23.464 1.00 97.44 82 LEU A O 1
ATOM 607 N N . PRO A 1 83 ? 1.314 -5.341 -24.375 1.00 97.69 83 PRO A N 1
ATOM 608 C CA . PRO A 1 83 ? 0.845 -5.548 -25.748 1.00 97.69 83 PRO A CA 1
ATOM 609 C C . PRO A 1 83 ? 0.921 -7.000 -26.240 1.00 97.69 83 PRO A C 1
ATOM 611 O O . PRO A 1 83 ? 0.269 -7.333 -27.222 1.00 97.69 83 PRO A O 1
ATOM 614 N N . LEU A 1 84 ? 1.698 -7.868 -25.581 1.00 97.44 84 LEU A N 1
ATOM 615 C CA . LEU A 1 84 ? 1.792 -9.290 -25.930 1.00 97.44 84 LEU A CA 1
ATOM 616 C C . LEU A 1 84 ? 0.537 -10.087 -25.536 1.00 97.44 84 LEU A C 1
ATOM 618 O O . LEU A 1 84 ? 0.408 -11.239 -25.935 1.00 97.44 84 LEU A O 1
ATOM 622 N N . LEU A 1 85 ? -0.361 -9.500 -24.736 1.00 96.19 85 LEU A N 1
ATOM 623 C CA . LEU A 1 85 ? -1.624 -10.114 -24.315 1.00 96.19 85 LEU A CA 1
ATOM 624 C C . LEU A 1 85 ? -2.792 -9.834 -25.283 1.00 96.19 85 LEU A C 1
ATOM 626 O O . LEU A 1 85 ? -3.906 -10.277 -25.004 1.00 96.19 85 LEU A O 1
ATOM 630 N N . ALA A 1 86 ? -2.557 -9.064 -26.354 1.00 81.50 86 ALA A N 1
ATOM 631 C CA . ALA A 1 86 ? -3.566 -8.640 -27.329 1.00 81.50 86 ALA A CA 1
ATOM 632 C C . ALA A 1 86 ? -3.864 -9.691 -28.410 1.00 81.50 86 ALA A C 1
ATOM 634 O O . ALA A 1 86 ? -2.937 -10.437 -28.801 1.00 81.50 86 ALA A O 1
#